Protein AF-A0A957NTV5-F1 (afdb_monomer)

Radius of gyration: 24.04 Å; Cα contacts (8 Å, |Δi|>4): 16; chains: 1; bounding box: 38×51×51 Å

Secondary structure (DSSP, 8-state):
--HHHHHHHHHHHHHHHHHHHHHIIIIIHHHHHHHHHHS-TTHHHHHHHHHHHHHHHHHHHHHHHHHHTT----HHHHHHHHH--

Mean predicted aligned error: 9.7 Å

Structure (mmCIF, N/CA/C/O backbone):
data_AF-A0A957NTV5-F1
#
_entry.id   AF-A0A957NTV5-F1
#
loop_
_atom_site.group_PDB
_atom_site.id
_atom_site.type_symbol
_atom_site.label_atom_id
_atom_site.label_alt_id
_atom_site.label_comp_id
_atom_site.label_asym_id
_atom_site.label_entity_id
_atom_site.label_seq_id
_atom_site.pdbx_PDB_ins_code
_atom_site.Cartn_x
_atom_site.Cartn_y
_atom_site.Cartn_z
_atom_site.occupancy
_atom_site.B_iso_or_equiv
_atom_site.auth_seq_id
_atom_site.auth_comp_id
_atom_site.auth_asym_id
_atom_site.auth_atom_id
_atom_site.pdbx_PDB_model_num
ATOM 1 N N . MET A 1 1 ? -2.076 35.301 14.388 1.00 58.09 1 MET A N 1
ATOM 2 C CA . MET A 1 1 ? -2.806 34.567 15.450 1.00 58.09 1 MET A CA 1
ATOM 3 C C . MET A 1 1 ? -2.040 34.718 16.751 1.00 58.09 1 MET A C 1
ATOM 5 O O . MET A 1 1 ? -0.837 34.490 16.737 1.00 58.09 1 MET A O 1
ATOM 9 N N . SER A 1 2 ?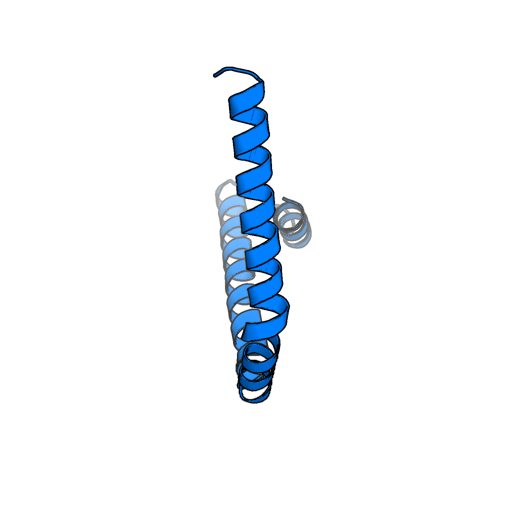 -2.691 35.115 17.846 1.00 71.12 2 SER A N 1
ATOM 10 C CA . SER A 1 2 ? -2.032 35.150 19.158 1.00 71.12 2 SER A CA 1
ATOM 11 C C . SER A 1 2 ? -1.655 33.730 19.607 1.00 71.12 2 SER A C 1
ATOM 13 O O . SER A 1 2 ? -2.319 32.753 19.239 1.00 71.12 2 SER A O 1
ATOM 15 N N . ALA A 1 3 ? -0.568 33.596 20.373 1.00 78.62 3 ALA A N 1
ATOM 16 C CA . ALA A 1 3 ? -0.051 32.298 20.819 1.00 78.62 3 ALA A CA 1
ATOM 17 C C . ALA A 1 3 ? -1.102 31.479 21.598 1.00 78.62 3 ALA A C 1
ATOM 19 O O . ALA A 1 3 ? -1.187 30.260 21.428 1.00 78.62 3 ALA A O 1
ATOM 20 N N . ASP A 1 4 ? -1.968 32.156 22.356 1.00 85.44 4 ASP A N 1
ATOM 21 C CA . ASP A 1 4 ? -3.065 31.542 23.109 1.00 85.44 4 ASP A CA 1
ATOM 22 C C . ASP A 1 4 ? -4.152 30.940 22.219 1.00 85.44 4 ASP A C 1
ATOM 24 O O . ASP A 1 4 ? -4.676 29.865 22.516 1.00 85.44 4 ASP A O 1
ATOM 28 N N . MET A 1 5 ? -4.473 31.592 21.099 1.00 85.12 5 MET A N 1
ATOM 29 C CA . MET A 1 5 ? -5.461 31.090 20.141 1.00 85.12 5 MET A CA 1
ATOM 30 C C . MET A 1 5 ? -4.961 29.814 19.460 1.00 85.12 5 MET A C 1
ATOM 32 O O . MET A 1 5 ? -5.710 28.846 19.342 1.00 85.12 5 MET A O 1
ATOM 36 N N . ARG A 1 6 ? -3.673 29.777 19.081 1.00 87.88 6 ARG A N 1
ATOM 37 C CA . ARG A 1 6 ? -3.040 28.577 18.507 1.00 87.88 6 ARG A CA 1
ATOM 38 C C . ARG A 1 6 ? -3.063 27.414 19.498 1.00 87.88 6 ARG A C 1
ATOM 40 O O . ARG A 1 6 ? -3.400 26.298 19.119 1.00 87.88 6 ARG A O 1
ATOM 47 N N . ARG A 1 7 ? -2.742 27.674 20.770 1.00 91.12 7 ARG A N 1
ATOM 48 C CA . ARG A 1 7 ? -2.751 26.653 21.827 1.00 91.12 7 ARG A CA 1
ATOM 49 C C . ARG A 1 7 ? -4.155 26.090 22.051 1.00 91.12 7 ARG A C 1
ATOM 51 O O . ARG A 1 7 ? -4.309 24.875 22.084 1.00 91.12 7 ARG A O 1
ATOM 58 N N . LYS A 1 8 ? -5.176 26.947 22.153 1.00 92.19 8 LYS A N 1
ATOM 59 C CA . LYS A 1 8 ? -6.578 26.517 22.314 1.00 92.19 8 LYS A CA 1
ATOM 60 C C . LYS A 1 8 ? -7.078 25.702 21.117 1.00 92.19 8 LYS A C 1
ATOM 62 O O . LYS A 1 8 ? -7.731 24.688 21.329 1.00 92.19 8 LYS A O 1
ATOM 67 N N . LEU A 1 9 ? -6.715 26.099 19.894 1.00 93.00 9 LEU A N 1
ATOM 68 C CA . LEU A 1 9 ? -7.062 25.367 18.672 1.00 93.00 9 LEU A CA 1
ATOM 69 C C . LEU A 1 9 ? -6.413 23.976 18.620 1.00 93.00 9 LEU A C 1
ATOM 71 O O . LEU A 1 9 ? -7.067 23.001 18.263 1.00 93.00 9 LEU A O 1
ATOM 75 N N . ILE A 1 10 ? -5.135 23.866 18.998 1.00 95.62 10 ILE A N 1
ATOM 76 C CA . ILE A 1 10 ? -4.449 22.567 19.070 1.00 95.62 10 ILE A CA 1
ATOM 77 C C . ILE A 1 10 ? -5.135 21.670 20.103 1.00 95.62 10 ILE A C 1
ATOM 79 O O . ILE A 1 10 ? -5.418 20.515 19.807 1.00 95.62 10 ILE A O 1
ATOM 83 N N . TRP A 1 11 ? -5.467 22.199 21.283 1.00 96.25 11 TRP A N 1
ATOM 84 C CA . TRP A 1 11 ? -6.165 21.423 22.308 1.00 96.25 11 TRP A CA 1
ATOM 85 C C . TRP A 1 11 ? -7.567 20.987 21.882 1.00 96.25 11 TRP A C 1
ATOM 87 O O . TRP A 1 11 ? -7.941 19.849 22.154 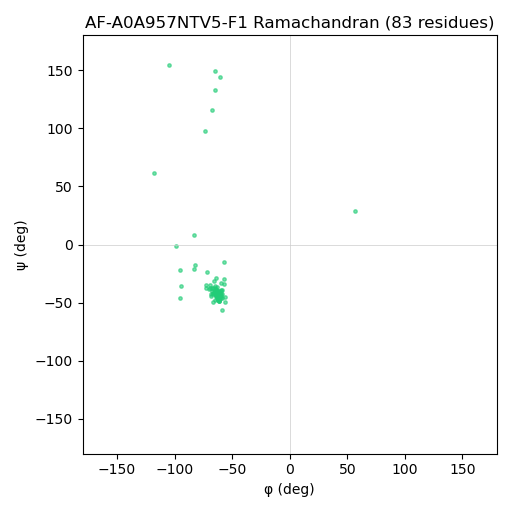1.00 96.25 11 TRP A O 1
ATOM 97 N N . SER A 1 12 ? -8.328 21.836 21.185 1.00 94.50 12 SER A N 1
ATOM 98 C CA . SER A 1 12 ? -9.647 21.443 20.678 1.00 94.50 12 SER A CA 1
ATOM 99 C C . SER A 1 12 ? -9.539 20.377 19.587 1.00 94.50 12 SER A C 1
ATOM 101 O O . SER A 1 12 ? -10.313 19.427 19.598 1.00 94.50 12 SER A O 1
ATOM 103 N N . LEU A 1 13 ? -8.554 20.481 18.688 1.00 96.06 13 LEU A N 1
ATOM 104 C CA . LEU A 1 13 ? -8.281 19.449 17.680 1.00 96.06 13 LEU A CA 1
ATOM 105 C C . LEU A 1 13 ? -7.850 18.127 18.316 1.00 96.06 13 LEU A C 1
ATOM 107 O O . LEU A 1 13 ? -8.353 17.075 17.932 1.00 96.06 13 LEU A O 1
ATOM 111 N N . MET A 1 14 ? -6.959 18.175 19.307 1.00 96.69 14 MET A N 1
ATOM 112 C CA . MET A 1 14 ? -6.539 16.984 20.044 1.00 96.69 14 MET A CA 1
ATOM 113 C C . MET A 1 14 ? -7.715 16.334 20.767 1.00 96.69 14 MET A C 1
ATOM 115 O O . MET A 1 14 ? -7.848 15.118 20.715 1.00 96.69 14 MET A O 1
ATOM 119 N N . LEU A 1 15 ? -8.590 17.124 21.394 1.00 96.81 15 LEU A N 1
ATOM 120 C CA . LEU A 1 15 ? -9.786 16.610 22.057 1.00 96.81 15 LEU A CA 1
ATOM 121 C C . LEU A 1 15 ? -10.729 15.930 21.058 1.00 96.81 15 LEU A C 1
ATOM 123 O O . LEU A 1 15 ? -11.182 14.820 21.317 1.00 96.81 15 LEU A O 1
ATOM 127 N N . VAL A 1 16 ? -10.988 16.559 19.908 1.00 96.31 16 VAL A N 1
ATOM 128 C CA . VAL A 1 16 ? -11.817 15.971 18.843 1.00 96.31 16 VAL A CA 1
ATOM 129 C C . VAL A 1 16 ? -11.205 14.670 18.328 1.00 96.31 16 VAL A C 1
ATOM 131 O O . VAL A 1 16 ? -11.918 13.678 18.210 1.00 96.31 16 VAL A O 1
ATOM 134 N N . LEU A 1 17 ? -9.894 14.644 18.076 1.00 96.12 17 LEU A N 1
ATOM 135 C CA . LEU A 1 17 ? -9.189 13.436 17.648 1.00 96.12 17 LEU A CA 1
ATOM 136 C C . LEU A 1 17 ? -9.318 12.318 18.689 1.00 96.12 17 LEU A C 1
ATOM 138 O O . LEU A 1 17 ? -9.600 11.177 18.338 1.00 96.12 17 LEU A O 1
ATOM 142 N N . LEU A 1 18 ? -9.141 12.646 19.967 1.00 96.44 18 LEU A N 1
ATOM 143 C CA . LEU A 1 18 ? -9.174 11.680 21.062 1.00 96.44 18 LEU A CA 1
ATOM 144 C C . LEU A 1 18 ? -10.586 11.115 21.263 1.00 96.44 18 LEU A C 1
ATOM 146 O O . LEU A 1 18 ? -10.750 9.903 21.395 1.00 96.44 18 LEU A O 1
ATOM 150 N N . LEU A 1 19 ? -11.609 11.971 21.198 1.00 94.38 19 LEU A N 1
ATOM 151 C CA . LEU A 1 19 ? -13.010 11.551 21.221 1.00 94.38 19 LEU A CA 1
ATOM 152 C C . LEU A 1 19 ? -13.354 10.674 20.014 1.00 94.38 19 LEU A C 1
ATOM 154 O O . LEU A 1 19 ? -13.983 9.635 20.185 1.00 94.38 19 LEU A O 1
ATOM 158 N N . TYR A 1 20 ? -12.911 11.052 18.813 1.00 90.00 20 TYR A N 1
ATOM 159 C CA . TYR A 1 20 ? -13.137 10.277 17.594 1.00 90.00 20 TYR A CA 1
ATOM 160 C C . TYR A 1 20 ? -12.508 8.883 17.677 1.00 90.00 20 TYR A C 1
ATOM 162 O O . TYR A 1 20 ? -13.182 7.887 17.423 1.00 90.00 20 TYR A O 1
ATOM 170 N N . VAL A 1 21 ? -11.244 8.794 18.103 1.00 90.25 21 VAL A N 1
ATOM 171 C CA . VAL A 1 21 ? -10.569 7.508 18.334 1.00 90.25 21 VAL A CA 1
ATOM 172 C C . VAL A 1 21 ? -11.327 6.683 19.376 1.00 90.25 21 VAL A C 1
ATOM 174 O O . VAL A 1 21 ? -11.547 5.494 19.161 1.00 90.25 21 VAL A O 1
ATOM 177 N N . GLY A 1 22 ? -11.793 7.308 20.461 1.00 90.06 22 GLY A N 1
ATOM 178 C CA . GLY A 1 22 ? -12.656 6.655 21.445 1.00 90.06 22 GLY A CA 1
ATOM 179 C C . GLY A 1 22 ? -13.924 6.068 20.816 1.00 90.06 22 GLY A C 1
ATOM 180 O O . GLY A 1 22 ? -14.212 4.890 21.007 1.00 90.06 22 GLY A O 1
ATOM 181 N N . PHE A 1 23 ? -14.652 6.842 20.009 1.00 86.50 23 PHE A N 1
ATOM 182 C CA . PHE A 1 23 ? -15.856 6.359 19.326 1.00 86.50 23 PHE A CA 1
ATOM 183 C C . PHE A 1 23 ? -15.580 5.187 18.380 1.00 86.50 23 PHE A C 1
ATOM 185 O O . PHE A 1 23 ? -16.332 4.213 18.395 1.00 86.50 23 PHE A O 1
ATOM 192 N N . VAL A 1 24 ? -14.494 5.240 17.608 1.00 83.94 24 VAL A N 1
ATOM 193 C CA . VAL A 1 24 ? -14.107 4.145 16.704 1.00 83.94 24 VAL A CA 1
ATOM 194 C C . VAL A 1 24 ? -13.784 2.872 17.492 1.00 83.94 24 VAL A C 1
ATOM 196 O O . VAL A 1 24 ? -14.255 1.792 17.139 1.00 83.94 24 VAL A O 1
ATOM 199 N N . LEU A 1 25 ? -13.020 2.990 18.582 1.00 83.38 25 LEU A N 1
ATOM 200 C CA . LEU A 1 25 ? -12.605 1.840 19.388 1.00 83.38 25 LEU A CA 1
ATOM 201 C C . LEU A 1 25 ? -13.761 1.211 20.180 1.00 83.38 25 LEU A C 1
ATOM 203 O O . LEU A 1 25 ? -13.807 -0.012 20.302 1.00 83.38 25 LEU A O 1
ATOM 207 N N . PHE A 1 26 ? -14.686 2.014 20.716 1.00 80.88 26 PHE A N 1
ATOM 208 C CA . PHE A 1 26 ? -15.774 1.517 21.570 1.00 80.88 26 PHE A CA 1
ATOM 209 C C . PHE A 1 26 ? -17.080 1.227 20.821 1.00 80.88 26 PHE A C 1
ATOM 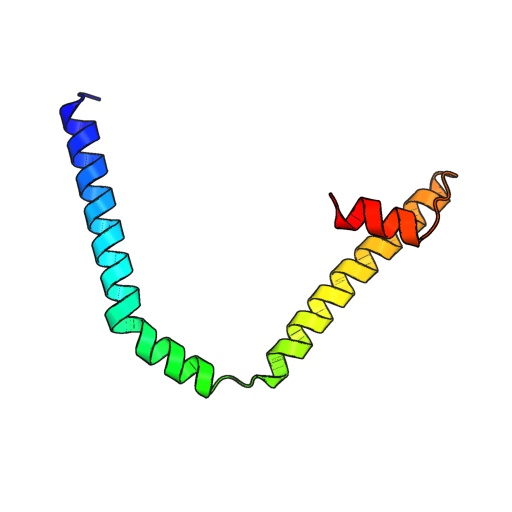211 O O . PHE A 1 26 ? -17.788 0.295 21.193 1.00 80.88 26 PHE A O 1
ATOM 218 N N . GLY A 1 27 ? -17.423 2.016 19.802 1.00 73.75 27 GLY A N 1
ATOM 219 C CA . GLY A 1 27 ? -18.706 1.914 19.099 1.00 73.75 27 GLY A CA 1
ATOM 220 C C . GLY A 1 27 ? -18.642 1.059 17.839 1.00 73.75 27 GLY A C 1
ATOM 221 O O . GLY A 1 27 ? -19.501 0.206 17.627 1.00 73.75 27 GLY A O 1
ATOM 222 N N . ASP A 1 28 ? -17.615 1.267 17.016 1.00 77.44 28 ASP A N 1
ATOM 223 C CA . ASP A 1 28 ? -17.553 0.643 15.691 1.00 77.44 28 ASP A CA 1
ATOM 224 C C . ASP A 1 28 ? -16.746 -0.649 15.667 1.00 77.44 28 ASP A C 1
ATOM 226 O O . ASP A 1 28 ? -16.967 -1.486 14.802 1.00 77.44 28 ASP A O 1
ATOM 230 N N . LEU A 1 29 ? -15.841 -0.871 16.619 1.00 80.88 29 LEU A N 1
ATOM 231 C CA . LEU A 1 29 ? -14.931 -2.013 16.555 1.00 80.88 29 LEU A CA 1
ATOM 232 C C . LEU A 1 29 ? -15.662 -3.362 16.647 1.00 80.88 29 LEU A C 1
ATOM 234 O O . LEU A 1 29 ? -15.347 -4.282 15.899 1.00 80.88 29 LEU A O 1
ATOM 238 N N . GLN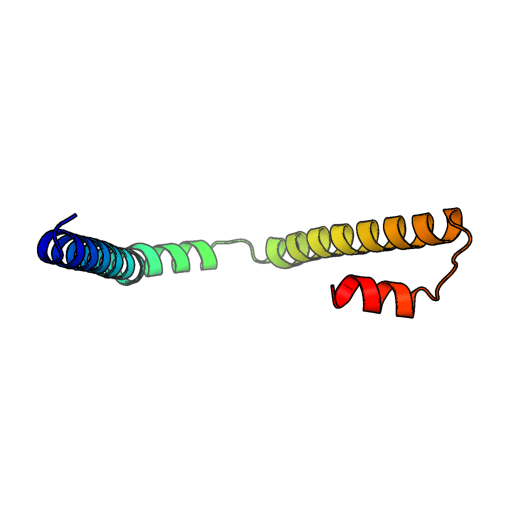 A 1 30 ? -16.683 -3.480 17.502 1.00 83.06 30 GLN A N 1
ATOM 239 C CA . GLN A 1 30 ? -17.505 -4.698 17.583 1.00 83.06 30 GLN A CA 1
ATOM 240 C C . GLN A 1 30 ? -18.310 -4.930 16.301 1.00 83.06 30 GLN A C 1
ATOM 242 O O . GLN A 1 30 ? -18.402 -6.059 15.821 1.00 83.06 30 GLN A O 1
ATOM 247 N N . ARG A 1 31 ? -18.860 -3.856 15.727 1.00 84.12 31 ARG A N 1
ATOM 248 C CA . ARG A 1 31 ? -19.622 -3.910 14.479 1.00 84.12 31 ARG A CA 1
ATOM 249 C C . ARG A 1 31 ? -18.717 -4.256 13.298 1.00 84.12 31 ARG A C 1
ATOM 251 O O . ARG A 1 31 ? -19.045 -5.154 12.539 1.00 84.12 31 ARG A O 1
ATOM 258 N N . LEU A 1 32 ? -17.543 -3.639 13.211 1.00 85.56 32 LEU A N 1
ATOM 259 C CA . LEU A 1 32 ? -16.493 -3.939 12.241 1.00 85.56 32 LEU A CA 1
ATOM 260 C C . LEU A 1 32 ? -16.071 -5.411 12.316 1.00 85.56 32 LEU A C 1
ATOM 262 O O . LEU A 1 32 ? -15.959 -6.062 11.284 1.00 85.56 32 LEU A O 1
ATOM 266 N N . MET A 1 33 ? -15.864 -5.952 13.520 1.00 85.69 33 MET A N 1
ATOM 267 C CA . MET A 1 33 ? -15.515 -7.367 13.694 1.00 85.69 33 MET A CA 1
ATOM 268 C C . MET A 1 33 ? -16.660 -8.301 13.285 1.00 85.69 33 MET A C 1
ATOM 270 O O . MET A 1 33 ? -16.408 -9.349 12.692 1.00 85.69 33 MET A O 1
ATOM 274 N N . ALA A 1 34 ? -17.914 -7.929 13.558 1.00 88.75 34 ALA A N 1
ATOM 275 C CA . ALA A 1 34 ? -19.074 -8.689 13.097 1.00 88.75 34 ALA A CA 1
ATOM 276 C C . ALA A 1 34 ? -19.173 -8.701 11.561 1.00 88.75 34 ALA A C 1
ATOM 278 O O . ALA A 1 34 ? -19.365 -9.766 10.976 1.00 88.75 34 ALA A O 1
ATOM 279 N N . GLU A 1 35 ? -18.967 -7.550 10.916 1.00 89.50 35 GLU A N 1
ATOM 280 C CA . GLU A 1 35 ? -18.927 -7.422 9.454 1.00 89.50 35 GLU A CA 1
ATOM 281 C C . GLU A 1 35 ? -17.751 -8.212 8.856 1.00 89.50 35 GLU A C 1
ATOM 283 O O . GLU A 1 35 ? -17.937 -8.954 7.898 1.00 89.50 35 GLU A O 1
ATOM 288 N N . LEU A 1 36 ? -16.554 -8.147 9.453 1.00 89.81 36 LEU A N 1
ATOM 289 C CA . LEU A 1 36 ? -15.378 -8.921 9.024 1.00 89.81 36 LEU A CA 1
ATOM 290 C C . LEU A 1 36 ? -15.586 -10.437 9.149 1.00 89.81 36 LEU A C 1
ATOM 292 O O . LEU A 1 36 ? -15.113 -11.191 8.302 1.00 89.81 36 LEU A O 1
ATOM 296 N N . ASN A 1 37 ? -16.299 -10.898 10.179 1.00 89.44 37 ASN A N 1
ATOM 297 C CA . ASN A 1 37 ? -16.632 -12.317 10.328 1.00 89.44 37 ASN A CA 1
ATOM 298 C C . ASN A 1 37 ? -17.644 -12.796 9.280 1.00 89.44 37 ASN A C 1
ATOM 300 O O . ASN A 1 37 ? -17.572 -13.943 8.846 1.00 89.44 37 ASN A O 1
ATOM 304 N N . GLN A 1 38 ? -18.584 -11.937 8.881 1.00 93.06 38 GLN A N 1
ATOM 305 C CA . GLN A 1 38 ? -19.555 -12.242 7.824 1.00 93.06 38 GLN A CA 1
ATOM 306 C C . GLN A 1 38 ? -18.981 -12.024 6.420 1.00 93.06 38 GLN A C 1
ATOM 308 O O . GLN A 1 38 ? -19.526 -12.531 5.436 1.00 93.06 38 GLN A O 1
ATOM 313 N N . TRP A 1 39 ? -17.881 -11.279 6.318 1.00 90.19 39 TRP A N 1
ATOM 314 C CA . TRP A 1 39 ? -17.261 -10.957 5.050 1.00 90.19 39 TRP A CA 1
ATOM 315 C C . TRP A 1 39 ? -16.723 -12.222 4.361 1.00 90.19 39 TRP A C 1
ATOM 317 O O . TRP A 1 39 ? -16.026 -13.027 4.988 1.00 90.19 39 TRP A O 1
ATOM 327 N N . PRO A 1 40 ? -16.993 -12.424 3.056 1.00 93.06 40 PRO A N 1
ATOM 328 C CA . PRO A 1 40 ? -16.492 -13.588 2.349 1.00 93.06 40 PRO A CA 1
ATOM 329 C C . PRO A 1 40 ? -14.993 -13.417 2.095 1.00 93.06 40 PRO A C 1
ATOM 331 O O . PRO A 1 40 ? -14.578 -12.803 1.112 1.00 93.06 40 PRO A O 1
ATOM 334 N N . TRP A 1 41 ? -14.173 -14.025 2.953 1.00 91.88 41 TRP A N 1
ATOM 335 C CA . TRP A 1 41 ? -12.707 -13.990 2.870 1.00 91.88 41 TRP A CA 1
ATOM 336 C C . TRP A 1 41 ? -12.136 -14.498 1.538 1.00 91.88 41 TRP A C 1
ATOM 338 O O . TRP A 1 41 ? -10.991 -14.200 1.216 1.00 91.88 41 TRP A O 1
ATOM 348 N N . VAL A 1 42 ? -12.941 -15.192 0.725 1.00 94.31 42 VAL A N 1
ATOM 349 C CA . VAL A 1 42 ? -12.634 -15.567 -0.668 1.00 94.31 42 VAL A CA 1
ATOM 350 C C . VAL A 1 42 ? -12.324 -14.349 -1.544 1.00 94.31 42 VAL A C 1
ATOM 352 O O . VAL A 1 42 ? -11.522 -14.451 -2.470 1.00 94.31 42 VAL A O 1
ATOM 355 N N . TRP A 1 43 ? -12.894 -13.179 -1.252 1.00 94.56 43 TRP A N 1
ATO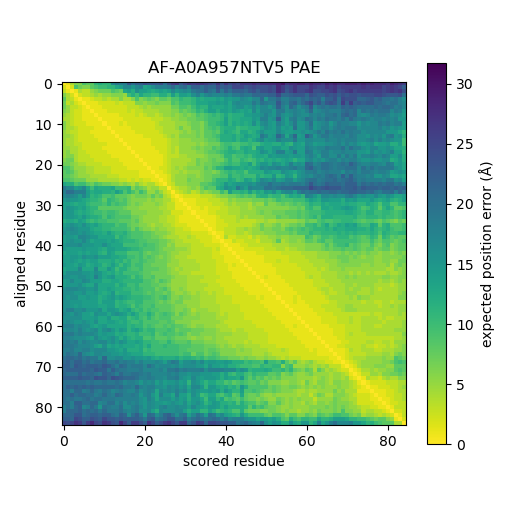M 356 C CA . TRP A 1 43 ? -12.589 -11.962 -2.003 1.00 94.56 43 TRP A CA 1
ATOM 357 C C . TRP A 1 43 ? -11.192 -11.415 -1.713 1.00 94.56 43 TRP A C 1
ATOM 359 O O . TRP A 1 43 ? -10.627 -10.742 -2.571 1.00 94.56 43 TRP A O 1
ATOM 369 N N . LEU A 1 44 ? -10.593 -11.731 -0.561 1.00 94.00 44 LEU A N 1
ATOM 370 C CA . LEU A 1 44 ? -9.247 -11.274 -0.216 1.00 94.00 44 LEU A CA 1
ATOM 371 C C . LEU A 1 44 ? -8.189 -11.729 -1.236 1.00 94.00 44 LEU A C 1
ATOM 373 O O . LEU A 1 44 ? -7.526 -10.861 -1.810 1.00 94.00 44 LEU A O 1
ATOM 377 N N . PRO A 1 45 ? -8.029 -13.037 -1.536 1.00 95.00 45 PRO A N 1
ATOM 378 C CA . PRO A 1 45 ? -7.075 -13.475 -2.548 1.00 95.00 45 PRO A CA 1
ATOM 379 C C . PRO A 1 45 ? -7.437 -12.972 -3.949 1.00 95.00 45 PRO A C 1
ATOM 381 O O . PRO A 1 45 ? -6.535 -12.740 -4.746 1.00 95.00 45 PRO A O 1
ATOM 384 N N . VAL A 1 46 ? -8.722 -12.749 -4.254 1.00 96.25 46 VAL A N 1
ATOM 385 C CA . VAL A 1 46 ? -9.152 -12.185 -5.545 1.00 96.25 46 VAL A CA 1
ATOM 386 C C . VAL A 1 46 ? -8.672 -10.744 -5.696 1.00 96.25 46 VAL A C 1
ATOM 388 O O . VAL A 1 46 ? -8.055 -10.409 -6.704 1.00 96.25 46 VAL A O 1
ATOM 391 N N . VAL A 1 47 ? -8.903 -9.898 -4.690 1.00 95.62 47 VAL A N 1
ATOM 392 C CA . VAL A 1 47 ? -8.452 -8.499 -4.689 1.00 95.62 47 VAL A CA 1
ATOM 393 C C . VAL A 1 47 ? -6.930 -8.435 -4.750 1.00 95.62 47 VAL A C 1
ATOM 395 O O . VAL A 1 47 ? -6.392 -7.737 -5.605 1.00 95.62 47 VAL A O 1
ATOM 398 N N . ILE A 1 48 ? -6.234 -9.218 -3.918 1.00 96.00 48 ILE A N 1
ATOM 399 C CA . ILE A 1 48 ? -4.766 -9.298 -3.942 1.00 96.00 48 ILE A CA 1
ATOM 400 C C . ILE A 1 48 ? -4.278 -9.752 -5.322 1.00 96.00 48 ILE A C 1
ATOM 402 O O . ILE A 1 48 ? -3.371 -9.141 -5.883 1.00 96.00 48 ILE A O 1
ATOM 406 N N . GLY A 1 49 ? -4.895 -10.782 -5.900 1.00 95.94 49 GLY A N 1
ATOM 407 C CA . GLY A 1 49 ? -4.567 -11.279 -7.233 1.00 95.94 49 GLY A CA 1
ATOM 408 C C . GLY A 1 49 ? -4.746 -10.212 -8.312 1.00 95.94 49 GLY A C 1
ATOM 409 O O . GLY A 1 49 ? -3.839 -10.000 -9.114 1.00 95.94 49 GLY A O 1
ATOM 410 N N . LEU A 1 50 ? -5.862 -9.482 -8.301 1.00 96.06 50 LEU A N 1
ATOM 411 C CA . LEU A 1 50 ? -6.112 -8.375 -9.231 1.00 96.06 50 LEU A CA 1
ATOM 412 C C . LEU A 1 50 ? -5.089 -7.245 -9.068 1.00 96.06 50 LEU A C 1
ATOM 414 O O . LEU A 1 50 ? -4.588 -6.718 -10.065 1.00 96.06 50 LEU A O 1
ATOM 418 N N . THR A 1 51 ? -4.728 -6.901 -7.830 1.00 95.25 51 THR A N 1
ATOM 419 C CA . THR A 1 51 ? -3.662 -5.935 -7.555 1.00 95.25 51 THR A CA 1
ATOM 420 C C . THR A 1 51 ? -2.333 -6.432 -8.119 1.00 95.25 51 THR A C 1
ATOM 422 O O . THR A 1 51 ? -1.686 -5.705 -8.869 1.00 95.25 51 THR A O 1
ATOM 425 N N . LEU A 1 52 ? -1.940 -7.680 -7.862 1.00 93.62 52 LEU A N 1
ATOM 426 C CA . LEU A 1 52 ? -0.704 -8.248 -8.407 1.00 93.62 52 LEU A CA 1
ATOM 427 C C . LEU A 1 52 ? -0.697 -8.245 -9.940 1.00 93.62 52 LEU A C 1
ATOM 429 O O . LEU A 1 52 ? 0.295 -7.835 -10.540 1.00 93.62 52 LEU A O 1
ATOM 433 N N . VAL A 1 53 ? -1.809 -8.609 -10.583 1.00 95.69 53 VAL A N 1
ATOM 434 C CA . VAL A 1 53 ? -1.960 -8.534 -12.047 1.00 95.69 53 VAL A CA 1
ATOM 435 C C . VAL A 1 53 ? -1.760 -7.104 -12.548 1.00 95.69 53 VAL A C 1
ATOM 437 O O . VAL A 1 53 ? -1.106 -6.901 -13.575 1.00 95.69 53 VAL A O 1
ATOM 440 N N . ASN A 1 54 ? -2.259 -6.099 -11.824 1.00 93.75 54 ASN A N 1
ATOM 441 C CA . ASN A 1 54 ? -2.032 -4.696 -12.162 1.00 93.75 54 ASN A CA 1
ATOM 442 C C . ASN A 1 54 ? -0.536 -4.335 -12.132 1.00 93.75 54 ASN A C 1
ATOM 444 O O . ASN A 1 54 ? -0.016 -3.785 -13.109 1.00 93.75 54 ASN A O 1
ATOM 448 N N . TYR A 1 55 ? 0.164 -4.703 -11.055 1.00 89.44 55 TYR A N 1
ATOM 449 C CA . TYR A 1 55 ? 1.600 -4.448 -10.904 1.00 89.44 55 TYR A CA 1
ATOM 450 C C . TYR A 1 55 ? 2.431 -5.193 -11.953 1.00 89.44 55 TYR A C 1
ATOM 452 O O . TYR A 1 55 ? 3.303 -4.589 -12.577 1.00 89.44 55 TYR A O 1
ATOM 460 N N . VAL A 1 56 ? 2.124 -6.465 -12.221 1.00 90.81 56 VAL A N 1
ATOM 461 C CA . VAL A 1 56 ? 2.790 -7.260 -13.265 1.00 90.81 56 VAL A CA 1
ATOM 462 C C . VAL A 1 56 ? 2.577 -6.629 -14.636 1.00 90.81 56 VAL A C 1
ATOM 464 O O . VAL A 1 56 ? 3.534 -6.419 -15.375 1.00 90.81 56 VAL A O 1
ATOM 467 N N . SER A 1 57 ? 1.345 -6.244 -14.970 1.00 92.44 57 SER A N 1
ATOM 468 C CA . SER A 1 57 ? 1.043 -5.580 -16.244 1.00 92.44 57 SER A CA 1
ATOM 469 C C . SER A 1 57 ? 1.818 -4.272 -16.398 1.00 92.44 57 SER A C 1
ATOM 471 O O . SER A 1 57 ? 2.304 -3.946 -17.481 1.00 92.44 57 SER A O 1
ATOM 473 N N . ARG A 1 58 ? 1.952 -3.511 -15.310 1.00 89.62 58 ARG A N 1
ATOM 474 C CA . ARG A 1 58 ? 2.732 -2.273 -15.290 1.00 89.62 58 ARG A CA 1
ATOM 475 C C . ARG A 1 58 ? 4.225 -2.539 -15.484 1.00 89.62 58 ARG A C 1
ATOM 477 O O . ARG A 1 58 ? 4.842 -1.838 -16.283 1.00 89.62 58 ARG A O 1
ATOM 484 N N . LEU A 1 59 ? 4.772 -3.565 -14.833 1.00 89.19 59 LEU A N 1
ATOM 485 C CA . LEU A 1 59 ? 6.157 -3.996 -15.019 1.00 89.19 59 LEU A CA 1
ATOM 486 C C . LEU A 1 59 ? 6.418 -4.439 -16.465 1.00 89.19 59 LEU A C 1
ATOM 488 O O . LEU A 1 59 ? 7.425 -4.050 -17.050 1.00 89.19 59 LEU A O 1
ATOM 492 N N . LEU A 1 60 ? 5.500 -5.199 -17.067 1.00 89.44 60 LEU A N 1
ATOM 493 C CA . LEU A 1 60 ? 5.612 -5.632 -18.461 1.00 89.44 60 LEU A CA 1
ATOM 494 C C . LEU A 1 60 ? 5.592 -4.446 -19.427 1.00 89.44 60 LEU A C 1
ATOM 496 O O . LEU A 1 60 ? 6.423 -4.392 -20.330 1.00 89.44 60 LEU A O 1
ATOM 500 N N . ARG A 1 61 ? 4.695 -3.471 -19.219 1.00 90.94 61 ARG A N 1
ATOM 501 C CA . ARG A 1 61 ? 4.669 -2.235 -20.021 1.00 90.94 61 ARG A CA 1
ATOM 502 C C . ARG A 1 61 ? 5.971 -1.449 -19.898 1.00 90.94 61 ARG A C 1
ATOM 504 O O . ARG A 1 61 ? 6.490 -0.989 -20.908 1.00 90.94 61 ARG A O 1
ATOM 511 N N . TRP A 1 62 ? 6.504 -1.320 -18.685 1.00 88.69 62 TRP A N 1
ATOM 512 C CA . TRP A 1 62 ? 7.789 -0.666 -18.436 1.00 88.69 62 TRP A CA 1
ATOM 513 C C . TRP A 1 62 ? 8.940 -1.385 -19.148 1.00 88.69 62 TRP A C 1
ATOM 515 O O . TRP A 1 62 ? 9.707 -0.769 -19.882 1.00 88.69 62 TRP A O 1
ATOM 525 N N . HIS A 1 63 ? 9.019 -2.704 -18.998 1.00 87.19 63 HIS A N 1
ATOM 526 C CA . HIS A 1 63 ? 10.056 -3.501 -19.636 1.00 87.19 63 HIS A CA 1
ATOM 527 C C . HIS A 1 63 ? 9.956 -3.457 -21.169 1.00 87.19 63 HIS A C 1
ATOM 529 O O . HIS A 1 63 ? 10.971 -3.372 -21.856 1.00 87.19 63 HIS A O 1
ATOM 535 N N . TRP A 1 64 ? 8.738 -3.467 -21.716 1.00 89.62 64 TRP A N 1
ATOM 536 C CA . TRP A 1 64 ? 8.505 -3.284 -23.148 1.00 89.62 64 TRP A CA 1
ATOM 537 C C . TRP A 1 64 ? 8.951 -1.899 -23.633 1.00 89.62 64 TRP A C 1
ATOM 539 O O . TRP A 1 64 ? 9.617 -1.798 -24.660 1.00 89.62 64 TRP A O 1
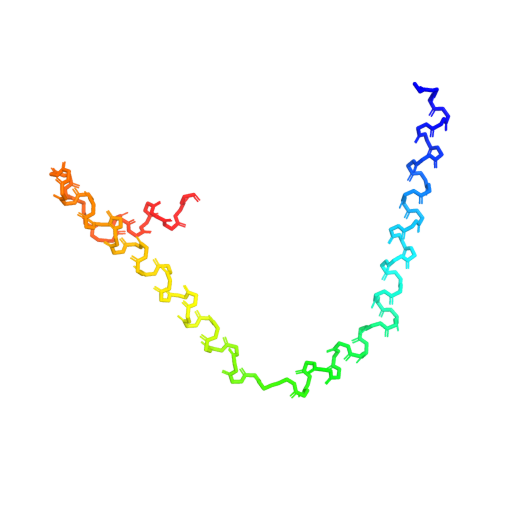ATOM 549 N N . TYR A 1 65 ? 8.664 -0.848 -22.866 1.00 89.62 65 TYR A N 1
ATOM 550 C CA . TYR A 1 65 ? 9.097 0.514 -23.174 1.00 89.62 65 TYR A CA 1
ATOM 551 C C . TYR A 1 65 ? 10.629 0.652 -23.221 1.00 89.62 65 TYR A C 1
ATOM 553 O O . TYR A 1 65 ? 11.159 1.281 -24.131 1.00 89.62 65 TYR A O 1
ATOM 561 N N . LEU A 1 66 ? 11.358 -0.001 -22.310 1.00 88.38 66 LEU A N 1
ATOM 562 C CA . LEU A 1 66 ? 12.828 -0.007 -22.334 1.00 88.38 66 LEU A CA 1
ATOM 563 C C . LEU A 1 66 ? 13.405 -0.707 -23.571 1.00 88.38 66 LEU A C 1
ATOM 565 O O . LEU A 1 66 ? 14.403 -0.250 -24.127 1.00 88.38 66 LEU A O 1
ATOM 569 N N . ARG A 1 67 ? 12.755 -1.778 -24.048 1.00 87.81 67 ARG A N 1
ATOM 570 C CA . ARG A 1 67 ? 13.137 -2.409 -25.323 1.00 87.81 67 ARG A CA 1
ATOM 571 C C . ARG A 1 67 ? 12.905 -1.479 -26.510 1.00 87.81 67 ARG A C 1
ATOM 573 O O . ARG A 1 67 ? 13.710 -1.480 -27.429 1.00 87.81 67 ARG A O 1
ATOM 580 N N . LEU A 1 68 ? 11.828 -0.691 -26.493 1.00 91.75 68 LEU A N 1
ATOM 581 C CA . LEU A 1 68 ? 11.546 0.287 -27.547 1.00 91.75 68 LEU A CA 1
ATOM 582 C C . LEU A 1 68 ? 12.588 1.419 -27.583 1.00 91.75 68 LEU A C 1
ATOM 584 O O . LEU A 1 68 ? 12.885 1.940 -28.651 1.00 91.75 68 LEU A O 1
ATOM 588 N N . LEU A 1 69 ? 13.153 1.775 -26.428 1.00 91.12 69 LEU A N 1
ATOM 589 C CA . LEU A 1 69 ? 14.223 2.769 -26.286 1.00 91.12 69 LEU A CA 1
ATOM 590 C C . LEU A 1 69 ? 15.633 2.209 -26.543 1.00 91.12 69 LEU A C 1
ATOM 592 O O . LEU A 1 69 ? 16.610 2.894 -26.252 1.00 91.12 69 L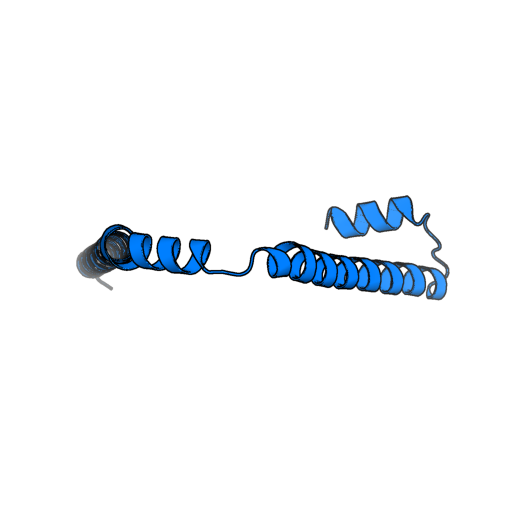EU A O 1
ATOM 596 N N . ASP A 1 70 ? 15.746 0.970 -27.027 1.00 88.19 70 ASP A N 1
ATOM 597 C CA . ASP A 1 70 ? 17.019 0.290 -27.304 1.00 88.19 70 ASP A CA 1
ATOM 598 C C . ASP A 1 70 ? 17.955 0.199 -26.078 1.00 88.19 70 ASP A C 1
ATOM 600 O O . ASP A 1 70 ? 19.178 0.129 -26.177 1.00 88.19 70 ASP A O 1
ATOM 604 N N . THR A 1 71 ? 17.358 0.165 -24.880 1.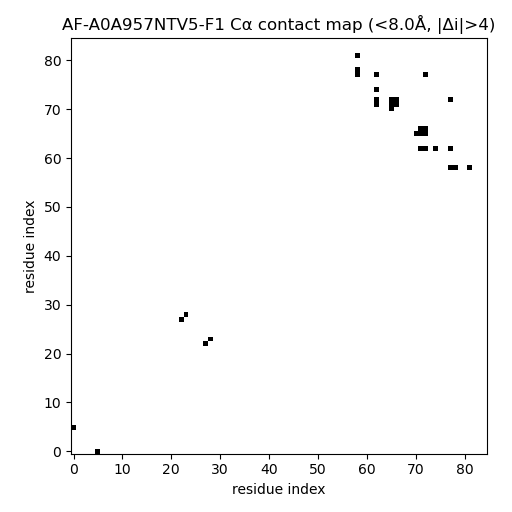00 85.69 71 THR A N 1
ATOM 605 C CA . THR A 1 71 ? 18.052 -0.001 -23.591 1.00 85.69 71 THR A CA 1
ATOM 606 C C . THR A 1 71 ? 17.591 -1.287 -22.891 1.00 85.69 71 THR A C 1
ATOM 608 O O . THR A 1 71 ? 16.994 -1.247 -21.810 1.00 85.69 71 THR A O 1
ATOM 611 N N . PRO A 1 72 ? 17.811 -2.472 -23.499 1.00 81.56 72 PRO A N 1
ATOM 612 C CA . PRO A 1 72 ? 17.340 -3.728 -22.935 1.00 81.56 72 PRO A CA 1
ATOM 613 C C . PRO A 1 72 ? 18.086 -4.049 -21.635 1.00 81.56 72 PRO A C 1
ATOM 615 O O . PRO A 1 72 ? 19.284 -4.312 -21.626 1.00 81.56 72 PRO A O 1
ATOM 618 N N . ILE A 1 73 ? 17.351 -4.079 -20.528 1.00 84.88 73 ILE A N 1
ATOM 619 C CA . ILE A 1 73 ? 17.826 -4.589 -19.236 1.00 84.88 73 ILE A CA 1
ATOM 620 C C . ILE A 1 73 ? 17.213 -5.959 -18.957 1.00 84.88 73 ILE A C 1
ATOM 622 O O . ILE A 1 73 ? 16.119 -6.265 -19.439 1.00 84.88 73 ILE A O 1
ATOM 626 N N . ALA A 1 74 ? 17.878 -6.791 -18.154 1.00 83.94 74 ALA A N 1
ATOM 627 C CA . ALA A 1 74 ? 17.309 -8.072 -17.751 1.00 83.94 74 ALA A CA 1
ATOM 628 C C . ALA A 1 74 ? 15.988 -7.863 -16.988 1.00 83.94 74 ALA A C 1
ATOM 630 O O . ALA A 1 74 ? 15.832 -6.922 -16.210 1.00 83.94 74 ALA A O 1
ATOM 631 N N . LEU A 1 75 ? 15.024 -8.765 -17.188 1.00 78.75 75 LEU A N 1
ATOM 632 C CA . LEU A 1 75 ? 13.688 -8.668 -16.583 1.00 78.75 75 LEU A CA 1
ATOM 633 C C . LEU A 1 75 ? 13.758 -8.667 -15.042 1.00 78.75 75 LEU A C 1
ATOM 635 O O . LEU A 1 75 ? 12.997 -7.959 -14.388 1.00 78.75 75 LEU A O 1
ATOM 639 N N . ALA A 1 76 ? 14.732 -9.387 -14.473 1.00 79.50 76 ALA A N 1
ATOM 640 C CA . ALA A 1 76 ? 15.027 -9.391 -13.040 1.00 79.50 76 ALA A CA 1
ATOM 641 C C . ALA A 1 76 ? 15.521 -8.026 -12.530 1.00 79.50 76 ALA A C 1
ATOM 643 O O . ALA A 1 76 ? 15.079 -7.568 -11.478 1.00 79.50 76 ALA A O 1
ATOM 644 N N . ASP A 1 77 ? 16.383 -7.347 -13.289 1.00 80.69 77 ASP A N 1
ATOM 645 C CA . ASP A 1 77 ? 16.883 -6.019 -12.922 1.00 80.69 77 ASP A CA 1
ATOM 646 C C . ASP A 1 77 ? 15.798 -4.956 -13.108 1.00 80.69 77 ASP A C 1
ATOM 648 O O . ASP A 1 77 ? 15.614 -4.097 -12.250 1.00 80.69 77 ASP A O 1
ATOM 652 N N . SER A 1 78 ? 14.976 -5.087 -14.151 1.00 80.56 78 SER A N 1
ATOM 653 C CA . SER A 1 78 ? 13.784 -4.261 -14.344 1.00 80.56 78 SER A CA 1
ATOM 654 C C . SER A 1 78 ? 12.785 -4.402 -13.194 1.00 80.56 78 SER A C 1
ATOM 656 O O . SER A 1 78 ? 12.194 -3.406 -12.785 1.00 80.56 78 SER A O 1
ATOM 658 N N . ALA A 1 79 ? 12.583 -5.618 -12.679 1.00 81.00 79 ALA A N 1
ATOM 659 C CA . ALA A 1 79 ? 11.701 -5.875 -11.543 1.00 81.00 79 ALA A CA 1
ATOM 660 C C . ALA A 1 79 ? 12.263 -5.293 -10.239 1.00 81.00 79 ALA A C 1
ATOM 662 O O . ALA A 1 79 ? 11.501 -4.747 -9.446 1.00 81.00 79 ALA A O 1
ATOM 663 N N . ARG A 1 80 ? 13.586 -5.355 -10.034 1.00 81.19 80 ARG A N 1
ATOM 664 C CA . ARG A 1 80 ? 14.264 -4.732 -8.885 1.00 81.19 80 ARG A CA 1
ATOM 665 C C . ARG A 1 80 ? 14.154 -3.212 -8.919 1.00 81.19 80 ARG A C 1
ATOM 667 O O . ARG A 1 80 ? 13.753 -2.625 -7.926 1.00 81.19 80 ARG A O 1
ATOM 674 N N . ILE A 1 81 ? 14.438 -2.588 -10.061 1.00 78.50 81 ILE A N 1
ATOM 675 C CA . ILE A 1 81 ? 14.327 -1.130 -10.231 1.00 78.50 81 ILE A CA 1
ATOM 676 C C . ILE A 1 81 ? 12.879 -0.673 -10.025 1.00 78.50 81 ILE A C 1
ATOM 678 O O . ILE A 1 81 ? 12.631 0.324 -9.359 1.00 78.50 81 ILE A O 1
ATOM 682 N N . PHE A 1 82 ? 11.913 -1.422 -10.558 1.00 76.00 82 PHE A N 1
ATOM 683 C CA . PHE A 1 82 ? 10.497 -1.095 -10.421 1.00 76.00 82 PHE A CA 1
ATOM 684 C C . PHE A 1 82 ? 9.947 -1.341 -9.004 1.00 76.00 82 PHE A C 1
ATOM 686 O O . PHE A 1 82 ? 9.074 -0.607 -8.554 1.00 76.00 82 PHE A O 1
ATOM 693 N N . GLY A 1 83 ? 10.428 -2.377 -8.311 1.00 69.38 83 GLY A N 1
ATOM 694 C CA . GLY A 1 83 ? 9.971 -2.750 -6.969 1.00 69.38 83 GLY A CA 1
ATOM 695 C C . GLY A 1 83 ? 10.620 -1.965 -5.826 1.00 69.38 83 GLY A C 1
ATOM 696 O O . GLY A 1 83 ? 10.054 -1.930 -4.739 1.00 69.38 83 GLY A O 1
ATOM 697 N N . VAL A 1 84 ? 11.786 -1.357 -6.060 1.00 69.44 84 VAL A N 1
ATOM 698 C CA . VAL A 1 84 ? 12.546 -0.564 -5.071 1.00 69.44 84 VAL A CA 1
ATOM 699 C C . VAL A 1 84 ? 12.312 0.949 -5.228 1.00 69.44 84 VAL A C 1
ATOM 701 O O . VAL A 1 84 ? 12.867 1.717 -4.450 1.00 69.44 84 VAL A O 1
ATOM 704 N N . GLY A 1 85 ? 11.510 1.368 -6.218 1.00 53.12 85 GLY A N 1
ATOM 705 C CA . GLY A 1 85 ? 11.191 2.778 -6.482 1.00 53.12 85 GLY A CA 1
ATOM 706 C C . GLY A 1 85 ? 10.800 3.584 -5.248 1.00 53.12 85 GLY A C 1
ATOM 707 O O . GLY A 1 85 ? 10.085 3.034 -4.381 1.00 53.12 85 GLY A O 1
#

Foldseek 3Di:
DDPVVVVVVVVVVVVVVVVVVVCCVPPCPVVVVVCVVVDDCVVVVVVVVVVVVVLVVVLVVVQVVCVVVVNHDDSVVSCVVSVVD

pLDDT: mean 87.5, std 8.3, range [53.12, 96.81]

Sequence (85 aa):
MSADMRRKLIWSLMLVLLLYVGFVLFGDLQRLMAELNQWPWVWL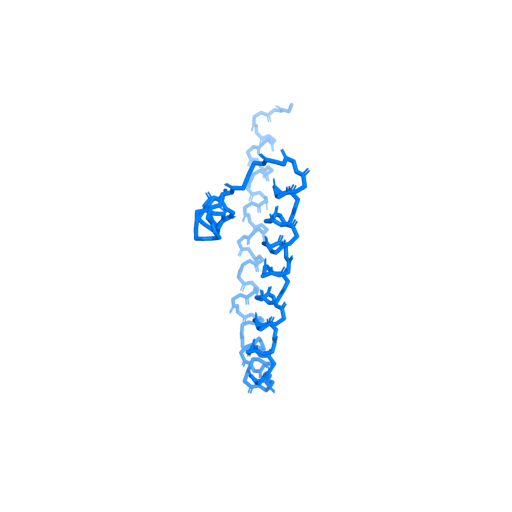PVVIGLTLVNYVSRLLRWHWYLRLLDTPIALADSARIFGVG

Solvent-accessible surface area (backbone atoms only — not comparable to full-atom values): 4876 Å² total; per-residue (Å²): 132,58,74,66,58,54,52,53,51,52,51,52,50,51,49,52,52,53,51,50,53,47,45,47,65,71,65,41,44,66,54,52,51,53,51,57,71,70,45,69,68,74,51,53,63,50,53,52,47,53,51,50,51,51,53,51,53,50,52,49,52,51,54,51,50,32,49,74,69,74,53,76,67,57,70,69,56,52,48,49,58,64,72,70,105